Protein AF-B8LXK1-F1 (afdb_monomer_lite)

Organism: Talaromyces stipitatus (strain ATCC 10500 / CBS 375.48 / QM 6759 / NRRL 1006) (NCBI:txid441959)

Structure (mmCIF, N/CA/C/O backbone):
data_AF-B8LXK1-F1
#
_entry.id   AF-B8LXK1-F1
#
loop_
_atom_site.group_PDB
_atom_site.id
_atom_site.type_symbol
_atom_site.label_atom_id
_atom_site.label_alt_id
_atom_site.label_comp_id
_atom_site.label_asym_id
_atom_site.label_entity_id
_atom_site.label_seq_id
_atom_site.pdbx_PDB_ins_code
_atom_site.Cartn_x
_atom_site.Cartn_y
_atom_site.Cartn_z
_atom_site.occupancy
_atom_site.B_iso_or_equiv
_atom_site.auth_seq_id
_atom_site.auth_comp_id
_atom_site.auth_asym_id
_atom_site.auth_atom_id
_atom_site.pdbx_PDB_model_num
ATOM 1 N N . MET A 1 1 ? -11.346 1.113 34.698 1.00 49.44 1 MET A N 1
ATOM 2 C CA . MET A 1 1 ? -10.196 1.506 33.861 1.00 49.44 1 MET A CA 1
ATOM 3 C C . MET A 1 1 ? -10.439 0.908 32.498 1.00 49.44 1 MET A C 1
ATOM 5 O O . MET A 1 1 ? -10.583 -0.304 32.426 1.00 49.44 1 MET A O 1
ATOM 9 N N . THR A 1 2 ? -10.580 1.742 31.476 1.00 57.22 2 THR A N 1
ATOM 10 C CA . THR A 1 2 ? -10.817 1.300 30.100 1.00 57.22 2 THR A CA 1
ATOM 11 C C . THR A 1 2 ? -9.521 0.701 29.558 1.00 57.22 2 THR A C 1
ATOM 13 O O . THR A 1 2 ? -8.454 1.294 29.728 1.00 57.22 2 THR A O 1
ATOM 16 N N . THR A 1 3 ? -9.573 -0.491 28.977 1.00 75.88 3 THR A N 1
ATOM 17 C CA . THR A 1 3 ? -8.375 -1.139 28.422 1.00 75.88 3 THR A CA 1
ATOM 18 C C . THR A 1 3 ? -7.995 -0.508 27.077 1.00 75.88 3 THR A C 1
ATOM 20 O O . THR A 1 3 ? -8.842 0.053 26.385 1.00 75.88 3 THR A O 1
ATOM 23 N N . ALA A 1 4 ? -6.723 -0.599 26.662 1.00 83.69 4 ALA A N 1
ATOM 24 C CA . ALA A 1 4 ? -6.275 -0.038 25.375 1.00 83.69 4 ALA A CA 1
ATOM 25 C C . ALA A 1 4 ? -7.067 -0.599 24.175 1.00 83.69 4 ALA A C 1
ATOM 27 O O . ALA A 1 4 ? -7.247 0.087 23.168 1.00 83.69 4 ALA A O 1
ATOM 28 N N . ILE A 1 5 ? -7.582 -1.830 24.299 1.00 88.12 5 ILE A N 1
ATOM 29 C CA . ILE A 1 5 ? -8.416 -2.449 23.271 1.00 88.12 5 ILE A CA 1
ATOM 30 C C . ILE A 1 5 ? -9.801 -1.794 23.182 1.00 88.12 5 ILE A C 1
ATOM 32 O O . ILE A 1 5 ? -10.244 -1.536 22.076 1.00 88.12 5 ILE A O 1
ATOM 36 N N . GLU A 1 6 ? -10.441 -1.422 24.293 1.00 91.25 6 GLU A N 1
ATOM 37 C CA . GLU A 1 6 ? -11.792 -0.821 24.326 1.00 91.25 6 GLU A CA 1
ATOM 38 C C . GLU A 1 6 ? -11.878 0.564 23.662 1.00 91.25 6 GLU A C 1
ATOM 40 O O . GLU A 1 6 ? -12.960 1.012 23.292 1.00 91.25 6 GLU A O 1
ATOM 45 N N . GLN A 1 7 ? -10.744 1.241 23.480 1.00 92.69 7 GLN A N 1
ATOM 46 C CA . GLN A 1 7 ? -10.651 2.511 22.748 1.00 92.69 7 GLN A CA 1
ATOM 47 C C . GLN A 1 7 ? -10.072 2.349 21.333 1.00 92.69 7 GLN A C 1
ATOM 49 O O . GLN A 1 7 ? -9.787 3.337 20.659 1.00 92.69 7 GLN A O 1
ATOM 54 N N . SER A 1 8 ? -9.855 1.112 20.888 1.00 96.00 8 SER A N 1
ATOM 55 C CA . SER A 1 8 ? -9.312 0.818 19.563 1.00 96.00 8 SER A CA 1
ATOM 56 C C . SER A 1 8 ? -10.374 0.921 18.465 1.00 96.00 8 SER A C 1
ATOM 58 O O . SER A 1 8 ? -11.578 0.941 18.724 1.00 96.00 8 SER A O 1
ATOM 60 N N . VAL A 1 9 ? -9.919 0.927 17.212 1.00 96.38 9 VAL A N 1
ATOM 61 C CA . VAL A 1 9 ? -10.780 0.843 16.025 1.00 96.38 9 VAL A CA 1
ATOM 62 C C . VAL A 1 9 ? -10.401 -0.392 15.216 1.00 96.38 9 VAL A C 1
ATOM 64 O O . VAL A 1 9 ? -9.226 -0.614 14.918 1.00 96.38 9 VAL A O 1
ATOM 67 N N . ALA A 1 10 ? -11.397 -1.200 14.861 1.00 96.25 10 ALA A N 1
ATOM 68 C CA . ALA A 1 10 ? -11.238 -2.367 14.005 1.00 96.25 10 ALA A CA 1
ATOM 69 C C . ALA A 1 10 ? -11.517 -1.996 12.544 1.00 96.25 10 ALA A C 1
ATOM 71 O O . ALA A 1 10 ? -12.625 -1.590 12.203 1.00 96.25 10 ALA A O 1
ATOM 72 N N . TYR A 1 11 ? -10.534 -2.175 11.672 1.00 93.69 11 TYR A N 1
ATOM 73 C CA . TYR A 1 11 ? -10.643 -1.938 10.238 1.00 93.69 11 TYR A CA 1
ATOM 74 C C . TYR A 1 11 ? -10.820 -3.268 9.523 1.00 93.69 11 TYR A C 1
ATOM 76 O O . TYR A 1 11 ? -10.015 -4.186 9.694 1.00 93.69 11 TYR A O 1
ATOM 84 N N . TYR A 1 12 ? -11.879 -3.379 8.729 1.00 91.88 12 TYR A N 1
ATOM 85 C CA . TYR A 1 12 ? -12.238 -4.628 8.074 1.00 91.88 12 TYR A CA 1
ATOM 86 C C . TYR A 1 12 ? -12.645 -4.416 6.623 1.00 91.88 12 TYR A C 1
ATOM 88 O O . TYR A 1 12 ? -12.944 -3.297 6.215 1.00 91.88 12 TYR A O 1
ATOM 96 N N . ASN A 1 13 ? -12.695 -5.496 5.845 1.00 86.75 13 ASN A N 1
ATOM 97 C CA . ASN A 1 13 ? -13.016 -5.450 4.421 1.00 86.75 13 ASN A CA 1
ATOM 98 C C . ASN A 1 13 ? -11.978 -4.658 3.615 1.00 86.75 13 ASN A C 1
ATOM 100 O O . ASN A 1 13 ? -12.342 -3.901 2.724 1.00 86.75 13 ASN A O 1
ATOM 104 N N . GLY A 1 14 ? -10.691 -4.814 3.942 1.00 75.81 14 GLY A N 1
ATOM 105 C CA . GLY A 1 14 ? -9.571 -4.226 3.207 1.00 75.81 14 GLY A CA 1
ATOM 106 C C . GLY A 1 14 ? -8.761 -5.260 2.423 1.00 75.81 14 GLY A C 1
ATOM 107 O O . GLY A 1 14 ? -8.962 -6.467 2.544 1.00 75.81 14 GLY A O 1
ATOM 108 N N . LYS A 1 15 ? -7.812 -4.774 1.612 1.00 70.50 15 LYS A N 1
ATOM 109 C CA . LYS A 1 15 ? -6.729 -5.592 1.054 1.00 70.50 15 LYS A CA 1
ATOM 110 C C . LYS A 1 15 ? -5.401 -5.036 1.551 1.00 70.50 15 LYS A C 1
ATOM 112 O O . LYS A 1 15 ? -4.887 -4.069 0.992 1.00 70.50 15 LYS A O 1
ATOM 117 N N . VAL A 1 16 ? -4.894 -5.602 2.641 1.00 69.38 16 VAL A N 1
ATOM 118 C CA . VAL A 1 16 ? -3.784 -5.029 3.404 1.00 69.38 16 VAL A CA 1
ATOM 119 C C . VAL A 1 16 ? -2.550 -5.894 3.191 1.00 69.38 16 VAL A C 1
ATOM 121 O O . VAL A 1 16 ? -2.476 -7.046 3.611 1.00 69.38 16 VAL A O 1
ATOM 124 N N . TYR A 1 17 ? -1.563 -5.343 2.492 1.00 66.94 17 TYR A N 1
ATOM 125 C CA . TYR A 1 17 ? -0.293 -6.026 2.279 1.00 66.94 17 TYR A CA 1
ATOM 126 C C . TYR A 1 17 ? 0.656 -5.640 3.403 1.00 66.94 17 TYR A C 1
ATOM 128 O O . TYR A 1 17 ? 1.076 -4.488 3.501 1.00 66.94 17 TYR A O 1
ATOM 136 N N . THR A 1 18 ? 0.969 -6.599 4.266 1.00 63.72 18 THR A N 1
ATOM 137 C CA . THR A 1 18 ? 1.971 -6.429 5.313 1.00 63.72 18 THR A CA 1
ATOM 138 C C . THR A 1 18 ? 3.328 -6.902 4.797 1.00 63.72 18 THR A C 1
ATOM 140 O O . THR A 1 18 ? 3.426 -7.851 4.015 1.00 63.72 18 THR A O 1
ATOM 143 N N . LEU A 1 19 ? 4.393 -6.216 5.210 1.00 58.66 19 LEU A N 1
ATOM 144 C CA . LEU A 1 19 ? 5.771 -6.618 4.929 1.00 58.66 19 LEU A CA 1
ATOM 145 C C . LEU A 1 19 ? 6.167 -7.713 5.930 1.00 58.66 19 LEU A C 1
ATOM 147 O O . LEU A 1 19 ? 6.839 -7.443 6.919 1.00 58.66 19 LEU A O 1
ATOM 151 N N . ASN A 1 20 ? 5.672 -8.932 5.731 1.00 58.88 20 ASN A N 1
ATOM 152 C CA . ASN A 1 20 ? 6.114 -10.103 6.485 1.00 58.88 20 ASN A CA 1
ATOM 153 C C . ASN A 1 20 ? 6.518 -11.207 5.498 1.00 58.88 20 ASN A C 1
ATOM 155 O O . ASN A 1 20 ? 5.738 -11.579 4.617 1.00 58.88 20 ASN A O 1
ATOM 159 N N . ASP A 1 21 ? 7.730 -11.740 5.670 1.00 54.88 21 ASP A N 1
ATOM 160 C CA . ASP A 1 21 ? 8.388 -12.739 4.813 1.00 54.88 21 ASP A CA 1
ATOM 161 C C . ASP A 1 21 ? 7.594 -14.051 4.640 1.00 54.88 21 ASP A C 1
ATOM 163 O O . ASP A 1 21 ? 7.904 -14.876 3.781 1.00 54.88 21 ASP A O 1
ATOM 167 N N . SER A 1 22 ? 6.524 -14.242 5.416 1.00 57.25 22 SER A N 1
ATOM 168 C CA . SER A 1 22 ? 5.690 -15.450 5.446 1.00 57.25 22 SER A CA 1
ATOM 169 C C . SER A 1 22 ? 4.381 -15.385 4.631 1.00 57.25 22 SER A C 1
ATOM 171 O O . SER A 1 22 ? 3.543 -16.278 4.748 1.00 57.25 22 SER A O 1
ATOM 173 N N . ARG A 1 23 ? 4.202 -14.401 3.730 1.00 51.72 23 ARG A N 1
ATOM 174 C CA . ARG A 1 23 ? 3.075 -14.345 2.756 1.00 51.72 23 ARG A CA 1
ATOM 175 C C . ARG A 1 23 ? 1.653 -14.355 3.357 1.00 51.72 23 ARG A C 1
ATOM 177 O O . ARG A 1 23 ? 0.701 -14.696 2.654 1.00 51.72 23 ARG A O 1
ATOM 184 N N . GLN A 1 24 ? 1.446 -13.930 4.601 1.00 55.22 24 GLN A N 1
ATOM 185 C CA . GLN A 1 24 ? 0.082 -13.693 5.084 1.00 55.22 24 GLN A CA 1
ATOM 186 C C . GLN A 1 24 ? -0.407 -12.319 4.627 1.00 55.22 24 GLN A C 1
ATOM 188 O O . GLN A 1 24 ? -0.105 -11.295 5.230 1.00 55.22 24 GLN A O 1
ATOM 193 N N . VAL A 1 25 ? -1.182 -12.307 3.540 1.00 61.56 25 VAL A N 1
ATOM 194 C CA . VAL A 1 25 ? -2.094 -11.196 3.256 1.00 61.56 25 VAL A CA 1
ATOM 195 C C . VAL A 1 25 ? -3.011 -11.066 4.470 1.00 61.56 25 VAL A C 1
ATOM 197 O O . VAL A 1 25 ? -3.757 -11.995 4.776 1.00 61.56 25 VAL A O 1
ATOM 200 N N . ALA A 1 26 ? -2.934 -9.942 5.175 1.00 63.03 26 ALA A N 1
ATOM 201 C CA . ALA A 1 26 ? -3.922 -9.610 6.183 1.00 63.03 26 ALA A CA 1
ATOM 202 C C . ALA A 1 26 ? -5.115 -8.973 5.471 1.00 63.03 26 ALA A C 1
ATOM 204 O O . ALA A 1 26 ? -4.957 -8.116 4.600 1.00 63.03 26 ALA A O 1
ATOM 205 N N . GLU A 1 27 ? -6.322 -9.399 5.807 1.00 70.50 27 GLU A N 1
ATOM 206 C CA . GLU A 1 27 ? -7.509 -8.733 5.274 1.00 70.50 27 GLU A CA 1
ATOM 207 C C . GLU A 1 27 ? -7.853 -7.524 6.147 1.00 70.50 27 GLU A C 1
ATOM 209 O O . GLU A 1 27 ? -8.162 -6.447 5.634 1.00 70.50 27 GLU A O 1
ATOM 214 N N . ASP A 1 28 ? -7.738 -7.699 7.467 1.00 88.25 28 ASP A N 1
ATOM 215 C CA . ASP A 1 28 ? -8.337 -6.833 8.474 1.00 88.25 28 ASP A CA 1
ATOM 216 C C . ASP A 1 28 ? -7.380 -6.666 9.685 1.00 88.25 28 ASP A C 1
ATOM 218 O O . ASP A 1 28 ? -6.508 -7.509 9.933 1.00 88.25 28 ASP A O 1
ATOM 222 N N . PHE A 1 29 ? -7.523 -5.583 10.457 1.00 92.00 29 PHE A N 1
ATOM 223 C CA . PHE A 1 29 ? -6.645 -5.268 11.597 1.00 92.00 29 PHE A CA 1
ATOM 224 C C . PHE A 1 29 ? -7.314 -4.365 12.650 1.00 92.00 29 PHE A C 1
ATOM 226 O O . PHE A 1 29 ? -8.327 -3.725 12.382 1.00 92.00 29 PHE A O 1
ATOM 233 N N . ILE A 1 30 ? -6.739 -4.281 13.853 1.00 93.69 30 ILE A N 1
ATOM 234 C CA . ILE A 1 30 ? -7.176 -3.389 14.941 1.00 93.69 30 ILE A CA 1
ATOM 235 C C . ILE A 1 30 ? -6.046 -2.423 15.296 1.00 93.69 30 ILE A C 1
ATOM 237 O O . ILE A 1 30 ? -4.903 -2.850 15.471 1.00 93.69 30 ILE A O 1
ATOM 241 N N . VAL A 1 31 ? -6.376 -1.134 15.422 1.00 92.88 31 VAL A N 1
ATOM 242 C CA . VAL A 1 31 ? -5.434 -0.063 15.784 1.00 92.88 31 VAL A CA 1
ATOM 243 C C . VAL A 1 31 ? -5.803 0.527 17.141 1.00 92.88 31 VAL A C 1
ATOM 245 O O . VAL A 1 31 ? -6.949 0.927 17.354 1.00 92.88 31 VAL A O 1
ATOM 248 N N . THR A 1 32 ? -4.828 0.588 18.046 1.00 92.75 32 THR A N 1
ATOM 249 C CA . THR A 1 32 ? -4.954 1.201 19.377 1.00 92.75 32 THR A CA 1
ATOM 250 C C . THR A 1 32 ? -5.010 2.732 19.301 1.00 92.75 32 THR A C 1
ATOM 252 O O . THR A 1 32 ? -4.617 3.309 18.284 1.00 92.75 32 THR A O 1
ATOM 255 N N . PRO A 1 33 ? -5.404 3.436 20.381 1.00 91.69 33 PRO A N 1
ATOM 256 C CA . PRO A 1 33 ? -5.313 4.900 20.435 1.00 91.69 33 PRO A CA 1
ATOM 257 C C . PRO A 1 33 ? -3.902 5.454 20.190 1.00 91.69 33 PRO A C 1
ATOM 259 O O . PRO A 1 33 ? -3.749 6.599 19.778 1.00 91.69 33 PRO A O 1
ATOM 262 N N . GLN A 1 34 ? -2.863 4.650 20.434 1.00 90.69 34 GLN A N 1
ATOM 263 C CA . GLN A 1 34 ? -1.463 5.009 20.206 1.00 90.69 34 GLN A CA 1
ATOM 264 C C . GLN A 1 34 ? -1.024 4.803 18.746 1.00 90.69 34 GLN A C 1
ATOM 266 O O . GLN A 1 34 ? 0.136 5.043 18.419 1.00 90.69 34 GLN A O 1
ATOM 271 N N . GLY A 1 35 ? -1.919 4.343 17.867 1.00 85.19 35 GLY A N 1
ATOM 272 C CA . GLY A 1 35 ? -1.617 4.098 16.457 1.00 85.19 35 GLY A CA 1
ATOM 273 C C . GLY A 1 35 ? -0.879 2.784 16.193 1.00 85.19 35 GLY A C 1
ATOM 274 O O . GLY A 1 35 ? -0.344 2.597 15.103 1.00 85.19 35 GLY A O 1
ATOM 275 N N . THR A 1 36 ? -0.831 1.865 17.162 1.00 88.00 36 THR A N 1
ATOM 276 C CA . THR A 1 36 ? -0.174 0.559 17.004 1.00 88.00 36 THR A CA 1
ATOM 277 C C . THR A 1 36 ? -1.175 -0.527 16.627 1.00 88.00 36 THR A C 1
ATOM 279 O O . THR A 1 36 ? -2.322 -0.511 17.078 1.00 88.00 36 THR A O 1
ATOM 282 N N . PHE A 1 37 ? -0.745 -1.502 15.823 1.00 89.00 37 PHE A N 1
ATOM 283 C CA . PHE A 1 37 ? -1.564 -2.676 15.534 1.00 89.00 37 PHE A CA 1
ATOM 284 C C . PHE A 1 37 ? -1.610 -3.596 16.755 1.00 89.00 37 PHE A C 1
ATOM 286 O O . PHE A 1 37 ? -0.582 -4.133 17.167 1.00 89.00 37 PHE A O 1
ATOM 293 N N . SER A 1 38 ? -2.796 -3.802 17.323 1.00 91.50 38 SER A N 1
ATOM 294 C CA . SER A 1 38 ? -3.008 -4.791 18.389 1.00 91.50 38 SER A CA 1
ATOM 295 C C . SER A 1 38 ? -3.388 -6.164 17.839 1.00 91.50 38 SER A C 1
ATOM 297 O O . SER A 1 38 ? -3.178 -7.182 18.493 1.00 91.50 38 SER A O 1
ATOM 299 N N . THR A 1 39 ? -3.962 -6.217 16.637 1.00 91.19 39 THR A N 1
ATOM 300 C CA . THR A 1 39 ? -4.325 -7.459 15.946 1.00 91.19 39 THR A CA 1
ATOM 301 C C . THR A 1 39 ? -4.233 -7.248 14.443 1.00 91.19 39 THR A C 1
ATOM 303 O O . THR A 1 39 ? -4.676 -6.220 13.936 1.00 91.19 39 THR A O 1
ATOM 306 N N . VAL A 1 40 ? -3.692 -8.230 13.729 1.00 88.50 40 VAL A N 1
ATOM 307 C CA . VAL A 1 40 ? -3.635 -8.283 12.264 1.00 88.50 40 VAL A CA 1
ATOM 308 C C . VAL A 1 40 ? -3.969 -9.715 11.870 1.00 88.50 40 VAL A C 1
ATOM 310 O O . VAL A 1 40 ? -3.287 -10.630 12.324 1.00 88.50 40 VAL A O 1
ATOM 313 N N . GLY A 1 41 ? -5.018 -9.930 11.077 1.00 86.25 41 GLY A N 1
ATOM 314 C CA . GLY A 1 41 ? -5.477 -11.293 10.825 1.00 86.25 41 GLY A CA 1
ATOM 315 C C . GLY A 1 41 ? -6.656 -11.413 9.870 1.00 86.25 41 GLY A C 1
ATOM 316 O O . GLY A 1 41 ? -6.844 -10.612 8.949 1.00 86.25 41 GLY A O 1
ATOM 317 N N . THR A 1 42 ? -7.439 -12.471 10.076 1.00 87.56 42 THR A N 1
ATOM 318 C CA . THR A 1 42 ? -8.621 -12.765 9.253 1.00 87.56 42 THR A CA 1
ATOM 319 C C . THR A 1 42 ? -9.813 -11.896 9.648 1.00 87.56 42 THR A C 1
ATOM 321 O O . THR A 1 42 ? -9.940 -11.470 10.800 1.00 87.56 42 THR A O 1
ATOM 324 N N . ARG A 1 43 ? -10.768 -11.718 8.727 1.00 89.88 43 ARG A N 1
ATOM 325 C CA . ARG A 1 43 ? -12.013 -10.985 9.008 1.00 89.88 43 ARG A CA 1
ATOM 326 C C . ARG A 1 43 ? -12.798 -11.517 10.192 1.00 89.88 43 ARG A C 1
ATOM 328 O O . ARG A 1 43 ? -13.299 -10.755 11.019 1.00 89.88 43 ARG A O 1
ATOM 335 N N . ASN A 1 44 ? -12.902 -12.838 10.279 1.00 93.31 44 ASN A N 1
ATOM 336 C CA . ASN A 1 44 ? -13.648 -13.487 11.349 1.00 93.31 44 ASN A CA 1
ATOM 337 C C . ASN A 1 44 ? -13.013 -13.218 12.714 1.00 93.31 44 ASN A C 1
ATOM 339 O O . ASN A 1 44 ? -13.730 -12.983 13.684 1.00 93.31 44 ASN A O 1
ATOM 343 N N . GLU A 1 45 ? -11.684 -13.216 12.788 1.00 92.88 45 GLU A N 1
ATOM 344 C CA . GLU A 1 45 ? -10.949 -12.928 14.014 1.00 92.88 45 GLU A CA 1
ATOM 345 C C . GLU A 1 45 ? -11.130 -11.476 14.461 1.00 92.88 45 GLU A C 1
ATOM 347 O O . GLU A 1 45 ? -11.557 -11.236 15.593 1.00 92.88 45 GLU A O 1
ATOM 352 N N . VAL A 1 46 ? -10.891 -10.519 13.561 1.00 93.62 46 VAL A N 1
ATOM 353 C CA . VAL A 1 46 ? -10.985 -9.084 13.866 1.00 93.62 46 VAL A CA 1
ATOM 354 C C . VAL A 1 46 ? -12.405 -8.698 14.272 1.00 93.62 46 VAL A C 1
ATOM 356 O O . VAL A 1 46 ? -12.595 -8.054 15.303 1.00 93.62 46 VAL A O 1
ATOM 359 N N . LEU A 1 47 ? -13.429 -9.159 13.545 1.00 95.44 47 LEU A N 1
ATOM 360 C CA . LEU A 1 47 ? -14.827 -8.866 13.887 1.00 95.44 47 LEU A CA 1
ATOM 361 C C . LEU A 1 47 ? -15.306 -9.594 15.151 1.00 95.44 47 LEU A C 1
ATOM 363 O O . LEU A 1 47 ? -16.231 -9.128 15.821 1.00 95.44 47 LEU A O 1
ATOM 367 N N . ARG A 1 48 ? -14.720 -10.747 15.497 1.00 96.75 48 ARG A N 1
ATOM 368 C CA . ARG A 1 48 ? -14.996 -11.426 16.773 1.00 96.75 48 ARG A CA 1
ATOM 369 C C . ARG A 1 48 ? -14.459 -10.608 17.944 1.00 96.75 48 ARG A C 1
ATOM 371 O O . ARG A 1 48 ? -15.205 -10.385 18.892 1.00 96.75 48 ARG A O 1
ATOM 378 N N . ILE A 1 49 ? -13.215 -10.136 17.860 1.00 95.88 49 ILE A N 1
ATOM 379 C CA . ILE A 1 49 ? -12.615 -9.272 18.887 1.00 95.88 49 ILE A CA 1
ATOM 380 C C . ILE A 1 49 ? -13.398 -7.961 18.978 1.00 95.88 49 ILE A C 1
ATOM 382 O O . ILE A 1 49 ? -13.775 -7.555 20.074 1.00 95.88 49 ILE A O 1
ATOM 386 N N . ALA A 1 50 ? -13.737 -7.354 17.837 1.00 96.12 50 ALA A N 1
ATOM 387 C CA . ALA A 1 50 ? -14.464 -6.093 17.820 1.00 96.12 50 ALA A CA 1
ATOM 388 C C . ALA A 1 50 ? -15.802 -6.168 18.570 1.00 96.12 50 ALA A C 1
ATOM 390 O O . ALA A 1 50 ? -16.107 -5.316 19.402 1.00 96.12 50 ALA A O 1
ATOM 391 N N . ARG A 1 51 ? -16.566 -7.244 18.332 1.00 96.94 51 ARG A N 1
ATOM 392 C CA . ARG A 1 51 ? -17.824 -7.515 19.041 1.00 96.94 51 ARG A CA 1
ATOM 393 C C . ARG A 1 51 ? -17.627 -7.796 20.526 1.00 96.94 51 ARG A C 1
ATOM 395 O O . ARG A 1 51 ? -18.428 -7.325 21.321 1.00 96.94 51 ARG A O 1
ATOM 402 N N . ALA A 1 52 ? -16.590 -8.549 20.894 1.00 96.19 52 ALA A N 1
ATOM 403 C CA . ALA A 1 52 ? -16.331 -8.903 22.288 1.00 96.19 52 ALA A CA 1
ATOM 404 C C . ALA A 1 52 ? -16.029 -7.676 23.164 1.00 96.19 52 ALA A C 1
ATOM 406 O O . ALA A 1 52 ? -16.441 -7.645 24.3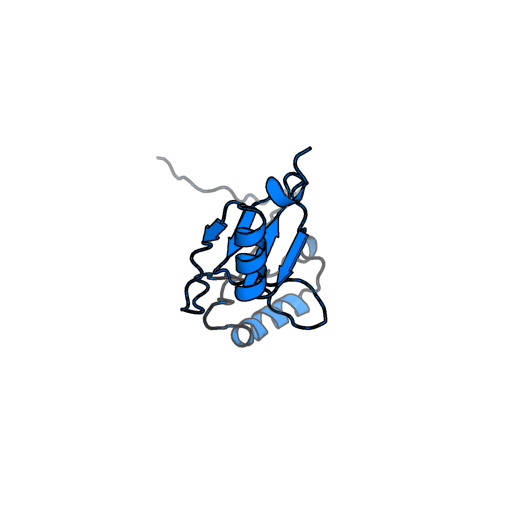19 1.00 96.19 52 ALA A O 1
ATOM 407 N N . TYR A 1 53 ? -15.352 -6.667 22.606 1.00 95.12 53 TYR A N 1
ATOM 408 C CA . TYR A 1 53 ? -14.967 -5.447 23.325 1.00 95.12 53 TYR A CA 1
ATOM 409 C C . TYR A 1 53 ? -15.856 -4.232 23.024 1.00 95.12 53 TYR A C 1
ATOM 411 O O . TYR A 1 53 ? -15.627 -3.163 23.580 1.00 95.12 53 TYR A O 1
ATOM 419 N N . GLY A 1 54 ? -16.860 -4.367 22.150 1.00 95.50 54 GLY A N 1
ATOM 420 C CA . GLY A 1 54 ? -17.749 -3.262 21.776 1.00 95.50 54 GLY A CA 1
ATOM 421 C C . GLY A 1 54 ? -17.043 -2.108 21.054 1.00 95.50 54 GLY A C 1
ATOM 422 O O . GLY A 1 54 ? -17.481 -0.965 21.158 1.00 95.50 54 GLY A O 1
ATOM 423 N N . ILE A 1 55 ? -15.946 -2.389 20.346 1.00 95.38 55 ILE A N 1
ATOM 424 C CA . ILE A 1 55 ? -15.114 -1.357 19.715 1.00 95.38 55 ILE A CA 1
ATOM 425 C C . ILE A 1 55 ? -15.634 -0.992 18.326 1.00 95.38 55 ILE A C 1
ATOM 427 O O . ILE A 1 55 ? -16.254 -1.805 17.632 1.00 95.38 55 ILE A O 1
ATOM 431 N N . ILE A 1 56 ? -15.370 0.246 17.909 1.00 94.75 56 ILE A N 1
ATOM 432 C CA . ILE A 1 56 ? -15.840 0.782 16.629 1.00 94.75 56 ILE A CA 1
ATOM 433 C C . ILE A 1 56 ? -15.270 -0.057 15.482 1.00 94.75 56 ILE A C 1
ATOM 435 O O . ILE A 1 56 ? -14.082 -0.382 15.459 1.00 94.75 56 ILE A O 1
ATOM 439 N N . THR A 1 57 ? -16.124 -0.381 14.509 1.00 96.56 57 THR A N 1
ATOM 440 C CA . THR A 1 57 ? -15.712 -1.050 13.272 1.00 96.56 57 THR A CA 1
ATOM 441 C C . THR A 1 57 ? -15.782 -0.079 12.101 1.00 96.56 57 THR A C 1
ATOM 443 O O . THR A 1 57 ? -16.751 0.666 11.957 1.00 96.56 57 THR A O 1
ATOM 446 N N . TYR A 1 58 ? -14.760 -0.098 11.253 1.00 93.75 58 TYR A N 1
ATOM 447 C CA . TYR A 1 58 ? -14.657 0.718 10.054 1.00 93.75 58 TYR A CA 1
ATOM 448 C C . TYR A 1 58 ? -14.487 -0.183 8.831 1.00 93.75 58 TYR A C 1
ATOM 450 O O . TYR A 1 58 ? -13.535 -0.959 8.737 1.00 93.75 58 TYR A O 1
ATOM 458 N N . ASN A 1 59 ? -15.428 -0.090 7.893 1.00 89.31 59 ASN A N 1
ATOM 459 C CA . ASN A 1 59 ? -15.374 -0.827 6.638 1.00 89.31 59 ASN A CA 1
ATOM 460 C C . ASN A 1 59 ? -14.441 -0.092 5.667 1.00 89.31 59 ASN A C 1
ATOM 462 O O . ASN A 1 59 ? -14.698 1.049 5.304 1.00 89.31 59 ASN A O 1
ATOM 466 N N . LEU A 1 60 ? -13.369 -0.745 5.230 1.00 85.25 60 LEU A N 1
ATOM 467 C CA . LEU A 1 60 ? -12.398 -0.203 4.278 1.00 85.25 60 LEU A CA 1
ATOM 468 C C . LEU A 1 60 ? -12.897 -0.229 2.825 1.00 85.25 60 LEU A C 1
ATOM 470 O O . LEU A 1 60 ? -12.183 0.211 1.929 1.00 85.25 60 LEU A O 1
ATOM 474 N N . HIS A 1 61 ? -14.106 -0.744 2.582 1.00 80.50 61 HIS A N 1
ATOM 475 C CA . HIS A 1 61 ? -14.751 -0.800 1.269 1.00 80.50 61 HIS A CA 1
ATOM 476 C C . HIS A 1 61 ? -13.867 -1.424 0.182 1.00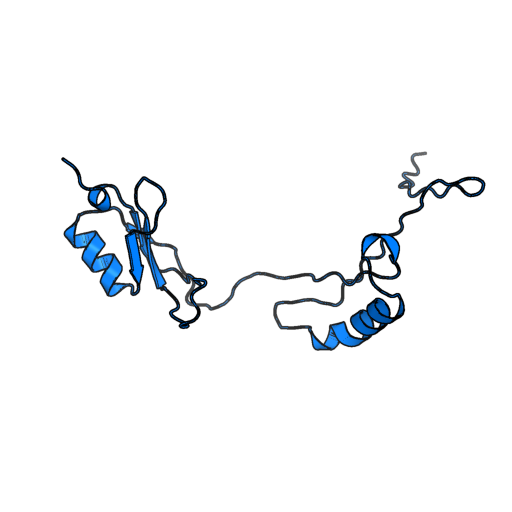 80.50 61 HIS A C 1
ATOM 478 O O . HIS A 1 61 ? -13.891 -1.009 -0.976 1.00 80.50 61 HIS A O 1
ATOM 484 N N . GLY A 1 62 ? -13.088 -2.441 0.552 1.00 70.38 62 GLY A N 1
ATOM 485 C CA . GLY A 1 62 ? -12.222 -3.184 -0.346 1.00 70.38 62 GLY A CA 1
ATOM 486 C C . GLY A 1 62 ? -13.010 -3.673 -1.552 1.00 70.38 62 GLY A C 1
ATOM 487 O O . GLY A 1 62 ? -13.904 -4.515 -1.439 1.00 70.38 62 GLY A O 1
ATOM 488 N N . HIS A 1 63 ? -12.683 -3.117 -2.7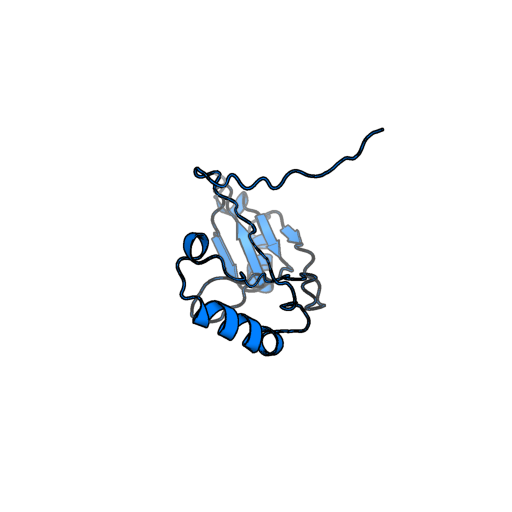16 1.00 59.28 63 HIS A N 1
ATOM 489 C CA . HIS A 1 63 ? -13.243 -3.559 -3.981 1.00 59.28 63 HIS A CA 1
ATOM 490 C C . HIS A 1 63 ? -12.824 -5.015 -4.225 1.00 59.28 63 HIS A C 1
ATOM 492 O O . HIS A 1 63 ? -11.639 -5.349 -4.223 1.00 59.28 63 HIS A O 1
ATOM 498 N N . ARG A 1 64 ? -13.816 -5.890 -4.438 1.00 55.72 64 ARG A N 1
ATOM 499 C CA . ARG A 1 64 ? -13.606 -7.296 -4.850 1.00 55.72 64 ARG A CA 1
ATOM 500 C C . ARG A 1 64 ? -12.932 -7.376 -6.216 1.00 55.72 64 ARG A C 1
ATOM 502 O O . ARG A 1 64 ? -12.266 -8.359 -6.539 1.00 55.72 64 ARG A O 1
ATOM 509 N N . ASP A 1 65 ? -13.076 -6.308 -6.986 1.00 52.31 65 ASP A N 1
ATOM 510 C CA . ASP A 1 65 ? -12.367 -6.104 -8.224 1.00 52.31 65 ASP A CA 1
ATOM 511 C C . ASP A 1 65 ? -10.943 -5.750 -7.828 1.00 52.31 65 ASP A C 1
ATOM 513 O O . ASP A 1 65 ? -10.662 -4.674 -7.307 1.00 52.31 65 ASP A O 1
ATOM 517 N N . ASN A 1 66 ? -10.030 -6.680 -8.062 1.00 50.91 66 ASN A N 1
ATOM 518 C CA . ASN A 1 66 ? -8.588 -6.557 -7.876 1.00 50.91 66 ASN A CA 1
ATOM 519 C C . ASN A 1 66 ? -7.958 -5.471 -8.794 1.00 50.91 66 ASN A C 1
ATOM 521 O O . ASN A 1 66 ? -6.834 -5.597 -9.283 1.00 50.91 66 ASN A O 1
ATOM 525 N N . THR A 1 67 ? -8.723 -4.429 -9.108 1.00 52.12 67 THR A N 1
ATOM 526 C CA . THR A 1 67 ? -8.439 -3.297 -9.963 1.00 52.12 67 THR A CA 1
ATOM 527 C C . THR A 1 67 ? -7.898 -2.186 -9.082 1.00 52.12 67 THR A C 1
ATOM 529 O O . THR A 1 67 ? -8.569 -1.190 -8.818 1.00 52.12 67 THR A O 1
ATOM 532 N N . LEU A 1 68 ? -6.663 -2.355 -8.610 1.00 56.09 68 LEU A N 1
ATOM 533 C CA . LEU A 1 68 ? -5.851 -1.196 -8.270 1.00 56.09 68 LEU A CA 1
ATOM 534 C C . LEU A 1 68 ? -5.880 -0.269 -9.498 1.00 56.09 68 LEU A C 1
ATOM 536 O O . LEU A 1 68 ? -5.315 -0.613 -10.536 1.00 56.09 68 LEU A O 1
ATOM 540 N N . LYS A 1 69 ? -6.606 0.850 -9.408 1.00 53.81 69 LYS A N 1
ATOM 541 C CA . LYS A 1 69 ? -6.649 1.887 -10.448 1.00 53.81 69 LYS A CA 1
ATOM 542 C C . LYS A 1 69 ? -5.440 2.800 -10.259 1.00 53.81 69 LYS A C 1
ATOM 544 O O . LYS A 1 69 ? -5.580 3.947 -9.851 1.00 53.81 69 LYS A O 1
ATOM 549 N N . LEU A 1 70 ? -4.253 2.240 -10.467 1.00 54.28 70 LEU A N 1
ATOM 550 C CA . LEU A 1 70 ? -2.985 2.953 -10.390 1.00 54.28 70 LEU A CA 1
ATOM 551 C C . LEU A 1 70 ? -2.276 2.795 -11.728 1.00 54.28 70 LEU A C 1
ATOM 553 O O . LEU A 1 70 ? -1.862 1.692 -12.073 1.00 54.28 70 LEU A O 1
ATOM 557 N N . ASP A 1 71 ? -2.120 3.904 -12.439 1.00 50.56 71 ASP A N 1
ATOM 558 C CA . ASP A 1 71 ? -1.216 3.989 -13.578 1.00 50.56 71 ASP A CA 1
ATOM 559 C C . ASP A 1 71 ? 0.140 4.483 -13.079 1.00 50.56 71 ASP A C 1
ATOM 561 O O . ASP A 1 71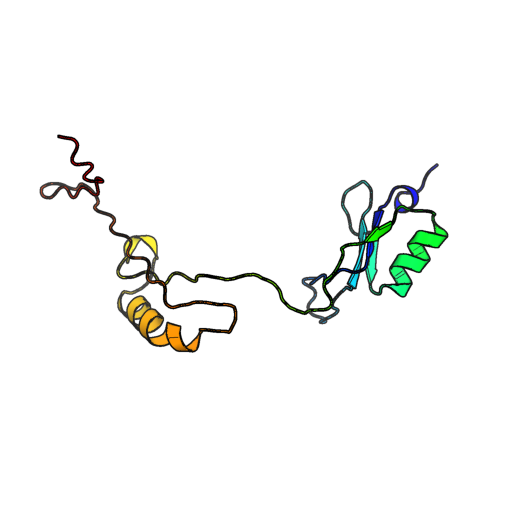 ? 0.247 5.589 -12.545 1.00 50.56 71 ASP A O 1
ATOM 565 N N . ILE A 1 72 ? 1.188 3.688 -13.280 1.00 60.78 72 ILE A N 1
ATOM 566 C CA . ILE A 1 72 ? 2.563 4.102 -12.990 1.00 60.78 72 ILE A CA 1
ATOM 567 C C . ILE A 1 72 ? 3.232 4.502 -14.305 1.00 60.78 72 ILE A C 1
ATOM 569 O O . ILE A 1 72 ? 3.367 3.685 -15.217 1.00 60.78 72 ILE A O 1
ATOM 573 N N . ALA A 1 73 ? 3.661 5.760 -14.399 1.00 58.25 73 ALA A N 1
ATOM 574 C CA . ALA A 1 73 ? 4.510 6.251 -15.480 1.00 58.25 73 ALA A CA 1
ATOM 575 C C . ALA A 1 73 ? 5.971 6.216 -15.013 1.00 58.25 73 ALA A C 1
ATOM 577 O O . ALA A 1 73 ? 6.431 7.107 -14.300 1.00 58.25 73 ALA A O 1
ATOM 578 N N . ALA A 1 74 ? 6.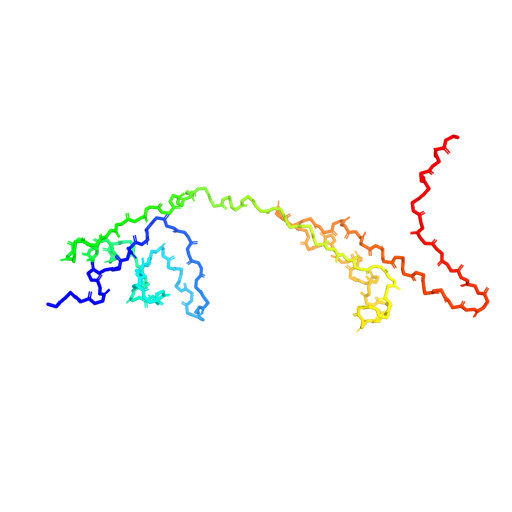689 5.153 -15.374 1.00 62.91 74 ALA A N 1
ATOM 579 C CA . ALA A 1 74 ? 8.109 5.046 -15.065 1.00 62.91 74 ALA A CA 1
ATOM 580 C C . ALA A 1 74 ? 8.910 5.925 -16.035 1.00 62.91 74 ALA A C 1
ATOM 582 O O . ALA A 1 74 ? 8.733 5.827 -17.249 1.00 62.91 74 ALA A O 1
ATOM 583 N N . HIS A 1 75 ? 9.789 6.774 -15.504 1.00 63.53 75 HIS A N 1
ATOM 584 C CA . HIS A 1 75 ? 10.663 7.628 -16.302 1.00 63.53 75 HIS A CA 1
ATOM 585 C C . HIS A 1 75 ? 12.033 6.973 -16.485 1.00 63.53 75 HIS A C 1
ATOM 587 O O . HIS A 1 75 ? 12.752 6.762 -15.508 1.00 63.53 75 HIS A O 1
ATOM 593 N N . SER A 1 76 ? 12.432 6.715 -17.730 1.00 65.50 76 SER A N 1
ATOM 594 C CA . SER A 1 76 ? 13.833 6.421 -18.049 1.00 65.50 76 SER A CA 1
ATOM 595 C C . SER A 1 76 ? 14.586 7.720 -18.313 1.00 65.50 76 SER A C 1
ATOM 597 O O . SER A 1 76 ? 14.152 8.538 -19.125 1.00 65.50 76 SER A O 1
ATOM 599 N N . VAL A 1 77 ? 15.701 7.922 -17.612 1.00 63.81 77 VAL A N 1
ATOM 600 C CA . VAL A 1 77 ? 16.555 9.102 -17.783 1.00 63.81 77 VAL A CA 1
ATOM 601 C C . VAL A 1 77 ? 17.396 8.935 -19.045 1.00 63.81 77 VAL A C 1
ATOM 603 O O . VAL A 1 77 ? 18.057 7.913 -19.219 1.00 63.81 77 VAL A O 1
ATOM 606 N N . TYR A 1 78 ? 17.397 9.948 -19.910 1.00 63.62 78 TYR A N 1
ATOM 607 C CA . TYR A 1 78 ? 18.277 10.003 -21.076 1.00 63.62 78 TYR A CA 1
ATOM 608 C C . TYR A 1 78 ? 19.438 10.973 -20.831 1.00 63.62 78 TYR A C 1
ATOM 610 O O . TYR A 1 78 ? 19.223 12.137 -20.498 1.00 63.62 78 TYR A O 1
ATOM 618 N N . ALA A 1 79 ? 20.665 10.478 -21.008 1.00 61.09 79 ALA A N 1
ATOM 619 C CA . ALA A 1 79 ? 21.914 11.243 -21.103 1.00 61.09 79 ALA A CA 1
ATOM 620 C C . ALA A 1 79 ? 22.349 12.123 -19.901 1.00 61.09 79 ALA A C 1
ATOM 622 O O . ALA A 1 79 ? 23.362 12.813 -20.000 1.00 61.09 79 ALA A O 1
ATOM 623 N N . SER A 1 80 ? 21.694 12.064 -18.735 1.00 60.62 80 SER A N 1
ATOM 624 C CA . SER A 1 80 ? 22.126 12.820 -17.543 1.00 60.62 80 SER A CA 1
ATOM 625 C C . SER A 1 80 ? 23.113 12.034 -16.666 1.00 60.62 80 SER A C 1
ATOM 627 O O . SER A 1 80 ? 22.766 11.522 -15.603 1.00 60.62 80 SER A O 1
ATOM 629 N N . LYS A 1 81 ? 24.373 11.934 -17.113 1.00 60.38 81 LYS A N 1
ATOM 630 C CA . LYS A 1 81 ? 25.454 11.241 -16.374 1.00 60.38 81 LYS A CA 1
ATOM 631 C C . LYS A 1 81 ? 25.642 11.772 -14.949 1.00 60.38 81 LYS A C 1
ATOM 633 O O . LYS A 1 81 ? 25.893 10.997 -14.034 1.00 60.38 81 LYS A O 1
ATOM 638 N N . PHE A 1 82 ? 25.534 13.090 -14.784 1.00 61.53 82 PHE A N 1
ATOM 639 C CA . PHE A 1 82 ? 25.832 13.774 -13.528 1.00 61.53 82 PHE A CA 1
ATOM 640 C C . PHE A 1 82 ? 24.743 13.568 -12.468 1.00 61.53 82 PHE A C 1
ATOM 642 O O . PHE A 1 82 ? 25.059 13.297 -11.316 1.00 61.53 82 PHE A O 1
ATOM 649 N N . LEU A 1 83 ? 23.464 13.641 -12.853 1.00 59.72 83 LEU A N 1
ATOM 650 C CA . LEU A 1 83 ? 22.352 13.556 -11.898 1.00 59.72 83 LEU A CA 1
ATOM 651 C C . LEU A 1 83 ? 21.978 12.118 -11.540 1.00 59.72 83 LEU A C 1
ATOM 653 O O . LEU A 1 83 ? 21.482 11.869 -10.446 1.00 59.72 83 LEU A O 1
ATOM 657 N N . ALA A 1 84 ? 22.196 11.174 -12.455 1.00 62.97 84 ALA A N 1
ATOM 658 C CA . ALA A 1 84 ? 21.773 9.791 -12.268 1.00 62.97 84 ALA A CA 1
ATOM 659 C C . ALA A 1 84 ? 22.907 8.835 -11.845 1.00 62.97 84 ALA A C 1
ATOM 661 O O . ALA A 1 84 ? 22.632 7.659 -11.634 1.00 62.97 84 ALA A O 1
ATOM 662 N N . ASN A 1 85 ? 24.146 9.328 -11.678 1.00 68.12 85 ASN A N 1
ATOM 663 C CA . ASN A 1 85 ? 25.307 8.568 -11.178 1.00 68.12 85 ASN A CA 1
ATOM 664 C C . ASN A 1 85 ? 25.484 7.183 -11.847 1.00 68.12 85 ASN A C 1
ATOM 666 O O . ASN A 1 85 ? 25.759 6.176 -11.199 1.00 68.12 85 ASN A O 1
ATOM 670 N N . GLU A 1 86 ? 25.287 7.135 -13.164 1.00 66.44 86 GLU A N 1
ATOM 671 C CA . GLU A 1 86 ? 25.195 5.916 -13.975 1.00 66.44 86 GLU A CA 1
ATOM 672 C C . GLU A 1 86 ? 25.941 6.119 -15.304 1.00 66.44 86 GLU A C 1
ATOM 674 O O . GLU A 1 86 ? 26.165 7.248 -15.761 1.00 66.44 86 GLU A O 1
ATOM 679 N N . ARG A 1 87 ? 26.357 5.021 -15.947 1.00 69.75 87 ARG A N 1
ATOM 680 C CA . ARG A 1 87 ? 27.106 5.088 -17.216 1.00 69.75 87 ARG A CA 1
ATOM 681 C C . ARG A 1 87 ? 26.156 5.344 -18.386 1.00 69.75 87 ARG A C 1
ATOM 683 O O . ARG A 1 87 ? 25.057 4.811 -18.434 1.00 69.75 87 ARG A O 1
ATOM 690 N N . GLU A 1 88 ? 26.613 6.083 -19.397 1.00 66.25 88 GLU A N 1
ATOM 691 C CA . GLU A 1 88 ? 25.788 6.418 -20.577 1.00 66.25 88 GLU A CA 1
ATOM 692 C C . GLU A 1 88 ? 25.216 5.190 -21.288 1.00 66.25 88 GLU A C 1
ATOM 694 O O . GLU A 1 88 ? 24.032 5.146 -21.621 1.00 66.25 88 GLU A O 1
ATOM 699 N N . GLY A 1 89 ? 26.056 4.166 -21.463 1.00 73.00 89 GLY A N 1
ATOM 700 C CA . GLY A 1 89 ? 25.644 2.900 -22.060 1.00 73.00 89 GLY A CA 1
ATOM 701 C C . GLY A 1 89 ? 24.538 2.201 -21.265 1.00 73.00 89 GLY A C 1
ATOM 702 O O . GLY A 1 89 ? 23.677 1.568 -21.873 1.00 73.00 89 GLY A O 1
ATOM 703 N N . SER A 1 90 ? 24.505 2.366 -19.936 1.00 71.94 90 SER A N 1
ATOM 704 C CA . SER A 1 90 ? 23.453 1.811 -19.079 1.00 71.94 90 SER A CA 1
ATOM 705 C C . SER A 1 90 ? 22.092 2.444 -19.375 1.00 71.94 90 SER A C 1
ATOM 707 O O . SER A 1 90 ? 21.101 1.726 -19.474 1.00 71.94 90 SER A O 1
ATOM 709 N N . PHE A 1 91 ? 22.024 3.766 -19.581 1.00 72.50 91 PHE A N 1
ATOM 710 C CA . PHE A 1 91 ? 20.756 4.449 -19.872 1.00 72.50 91 PHE A CA 1
ATOM 711 C C . PHE A 1 91 ? 20.165 4.023 -21.207 1.00 72.50 91 PHE A C 1
ATOM 713 O O . PHE A 1 91 ? 18.968 3.749 -21.294 1.00 72.50 91 PHE A O 1
ATOM 720 N N . LYS A 1 92 ? 21.002 3.928 -22.246 1.00 76.75 92 LYS A N 1
ATOM 721 C CA . LYS A 1 92 ? 20.539 3.464 -23.553 1.00 76.75 92 LYS A CA 1
ATOM 722 C C . LYS A 1 92 ? 20.061 2.012 -23.474 1.00 76.75 92 LYS A C 1
ATOM 724 O O . LYS A 1 92 ? 18.978 1.706 -23.963 1.00 76.75 92 LYS A O 1
ATOM 729 N N . ALA A 1 93 ? 20.819 1.145 -22.802 1.00 81.50 93 ALA A N 1
ATOM 730 C CA . ALA A 1 93 ? 20.423 -0.245 -22.600 1.00 81.50 93 ALA A CA 1
ATOM 731 C C . ALA A 1 93 ? 19.117 -0.373 -21.797 1.00 81.50 93 ALA A C 1
ATOM 733 O O . ALA A 1 93 ? 18.334 -1.283 -22.066 1.00 81.50 93 ALA A O 1
ATOM 734 N N . LEU A 1 94 ? 18.868 0.521 -20.835 1.00 77.69 94 LEU A N 1
ATOM 735 C CA . LEU A 1 94 ? 17.613 0.570 -20.088 1.00 77.69 94 LEU A CA 1
ATOM 736 C C . LEU A 1 94 ? 16.450 0.986 -20.993 1.00 77.69 94 LEU A C 1
ATOM 738 O O . LEU A 1 94 ? 15.438 0.293 -20.999 1.00 77.69 94 LEU A O 1
ATOM 742 N N . ILE A 1 95 ? 16.610 2.052 -21.788 1.00 80.62 95 ILE A N 1
ATOM 743 C CA . ILE A 1 95 ? 15.608 2.512 -22.769 1.00 80.62 95 ILE A CA 1
ATOM 744 C C . ILE A 1 95 ? 15.273 1.401 -23.770 1.00 80.62 95 ILE A C 1
ATOM 746 O O . ILE A 1 95 ? 14.102 1.145 -24.025 1.00 80.62 95 ILE A O 1
ATOM 750 N N . ASP A 1 96 ? 16.276 0.683 -24.279 1.00 85.31 96 ASP A N 1
ATOM 751 C CA . ASP A 1 96 ? 16.066 -0.432 -25.211 1.00 85.31 96 ASP A CA 1
ATOM 752 C C . ASP A 1 96 ? 15.305 -1.612 -24.549 1.00 85.31 96 ASP A C 1
ATOM 754 O O . ASP A 1 96 ? 14.656 -2.412 -25.226 1.00 85.31 96 ASP A O 1
ATOM 758 N N . GLN A 1 97 ? 15.358 -1.734 -23.216 1.00 84.50 97 GLN A N 1
ATOM 759 C CA . GLN A 1 97 ? 14.685 -2.785 -22.444 1.00 84.50 97 GLN A CA 1
ATOM 760 C C . GLN A 1 97 ? 13.304 -2.385 -21.913 1.00 84.50 97 GLN A C 1
ATOM 762 O O . GLN A 1 97 ? 12.512 -3.275 -21.592 1.00 84.50 97 GLN A O 1
ATOM 767 N N . THR A 1 98 ? 12.973 -1.091 -21.843 1.00 82.81 98 THR A N 1
ATOM 768 C CA . THR A 1 98 ? 11.714 -0.623 -21.242 1.00 82.81 98 THR A CA 1
ATOM 769 C C . THR A 1 98 ? 10.446 -1.228 -21.840 1.00 82.81 98 THR A C 1
ATOM 771 O O . THR A 1 98 ? 9.532 -1.489 -21.048 1.00 82.81 98 THR A O 1
ATOM 774 N N . PRO A 1 99 ? 10.339 -1.543 -23.152 1.00 85.94 99 PRO A N 1
ATOM 775 C CA . PRO A 1 99 ? 9.126 -2.164 -23.682 1.00 85.94 99 PRO A CA 1
ATOM 776 C C . PRO A 1 99 ? 8.834 -3.527 -23.044 1.00 85.94 99 PRO A C 1
ATOM 778 O O . PRO A 1 99 ? 7.676 -3.905 -22.901 1.00 85.94 99 PRO A O 1
ATOM 781 N N . LYS A 1 100 ? 9.874 -4.247 -22.599 1.00 87.19 100 LYS A N 1
ATOM 782 C CA . LYS A 1 100 ? 9.749 -5.558 -21.938 1.00 87.19 100 LYS A CA 1
ATOM 783 C C . LYS A 1 100 ? 9.249 -5.456 -20.495 1.00 87.19 100 LYS A C 1
ATOM 785 O O . LYS A 1 100 ? 8.825 -6.457 -19.931 1.00 87.19 100 LYS A O 1
ATOM 790 N N . LEU A 1 101 ? 9.324 -4.267 -19.898 1.00 81.25 101 LEU A N 1
ATOM 791 C CA . LEU A 1 101 ? 8.894 -3.988 -18.526 1.00 81.25 101 LEU A CA 1
ATOM 792 C C . LEU A 1 101 ? 7.461 -3.435 -18.461 1.00 81.25 101 LEU A C 1
ATOM 794 O O . LEU A 1 101 ? 6.929 -3.231 -17.369 1.00 81.25 101 LEU A O 1
ATOM 798 N N . ALA A 1 102 ? 6.838 -3.174 -19.614 1.00 81.81 102 ALA A N 1
ATOM 799 C CA . ALA A 1 102 ? 5.464 -2.706 -19.679 1.00 81.81 102 ALA A CA 1
ATOM 800 C C . ALA A 1 102 ? 4.503 -3.780 -19.155 1.00 81.81 102 ALA A C 1
ATOM 802 O O . ALA A 1 102 ? 4.609 -4.964 -19.475 1.00 81.81 102 ALA A O 1
ATOM 803 N N . THR A 1 103 ? 3.525 -3.353 -18.362 1.00 79.31 103 THR A N 1
ATOM 804 C CA . THR 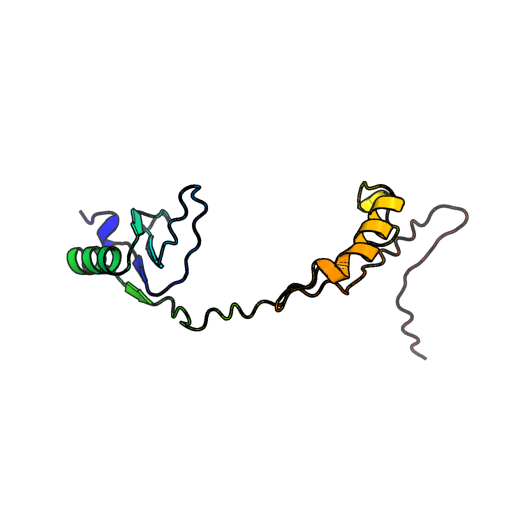A 1 103 ? 2.432 -4.217 -17.902 1.00 79.31 103 THR A CA 1
ATOM 805 C C . THR A 1 103 ? 1.103 -3.511 -18.127 1.00 79.31 103 THR A C 1
ATOM 807 O O . THR A 1 103 ? 1.073 -2.344 -18.511 1.00 79.31 103 THR A O 1
ATOM 810 N N . LYS A 1 104 ? -0.014 -4.180 -17.818 1.00 76.56 104 LYS A N 1
ATOM 811 C CA . LYS A 1 104 ? -1.349 -3.563 -17.879 1.00 76.56 104 LYS A CA 1
ATOM 812 C C . LYS A 1 104 ? -1.483 -2.248 -17.088 1.00 76.56 104 LYS A C 1
ATOM 814 O O . LYS A 1 104 ? -2.351 -1.458 -17.425 1.00 76.56 104 LYS A O 1
ATOM 819 N N . HIS A 1 105 ? -0.641 -2.034 -16.070 1.00 76.50 105 HIS A N 1
ATOM 820 C CA . HIS A 1 105 ? -0.718 -0.901 -15.132 1.00 76.50 105 HIS A CA 1
ATOM 821 C C . HIS A 1 105 ? 0.567 -0.058 -15.083 1.00 76.50 105 HIS A C 1
ATOM 823 O O . HIS A 1 105 ? 0.646 0.930 -14.355 1.00 76.50 105 HIS A O 1
ATOM 829 N N . VAL A 1 106 ? 1.604 -0.452 -15.829 1.00 75.06 106 VAL A N 1
ATOM 830 C CA . VAL A 1 106 ? 2.901 0.237 -15.848 1.00 75.06 106 VAL A CA 1
ATOM 831 C C . VAL A 1 106 ? 3.223 0.626 -17.279 1.00 75.06 106 VAL A C 1
ATOM 833 O O . VAL A 1 106 ? 3.483 -0.234 -18.123 1.00 75.06 106 VAL A O 1
ATOM 836 N N . ARG A 1 107 ? 3.238 1.935 -17.534 1.00 76.00 107 ARG A N 1
ATOM 837 C CA . ARG A 1 107 ? 3.684 2.519 -18.797 1.00 76.00 107 ARG A CA 1
ATOM 838 C C . ARG A 1 107 ? 5.150 2.908 -18.669 1.00 76.00 107 ARG A C 1
ATOM 840 O O . ARG A 1 107 ? 5.522 3.688 -17.795 1.00 76.00 107 ARG A O 1
ATOM 847 N N . THR A 1 108 ? 5.968 2.381 -19.566 1.00 80.50 108 THR A N 1
ATOM 848 C CA . THR A 1 108 ? 7.427 2.559 -19.559 1.00 80.50 108 THR A CA 1
ATOM 849 C C . THR A 1 108 ? 7.929 3.372 -20.754 1.00 80.50 108 THR A C 1
ATOM 851 O O . THR A 1 108 ? 9.124 3.605 -20.895 1.00 80.50 108 THR A O 1
ATOM 854 N N . SER A 1 109 ? 7.015 3.843 -21.607 1.00 77.81 109 SER A N 1
ATOM 855 C CA . SER A 1 109 ? 7.300 4.616 -22.820 1.00 77.81 109 SER A CA 1
ATOM 856 C C . SER A 1 109 ? 7.564 6.103 -22.558 1.00 77.81 109 SER A C 1
ATOM 858 O O . SER A 1 109 ? 7.517 6.907 -23.487 1.00 77.81 109 SER A O 1
ATOM 860 N N . PHE A 1 110 ? 7.802 6.491 -21.305 1.00 73.88 110 PHE A N 1
ATOM 861 C CA . PHE A 1 110 ? 8.120 7.864 -20.939 1.00 73.88 110 PHE A CA 1
ATOM 862 C C . PHE A 1 110 ? 9.630 8.010 -20.758 1.00 73.88 110 PHE A C 1
ATOM 864 O O . PHE A 1 110 ? 10.231 7.433 -19.849 1.00 73.88 110 PHE A O 1
ATOM 871 N N . VAL A 1 111 ? 10.245 8.821 -21.615 1.00 66.62 111 VAL A N 1
ATOM 872 C CA . VAL A 1 111 ? 11.657 9.193 -21.497 1.00 66.62 111 VAL A CA 1
ATOM 873 C C . VAL A 1 111 ? 11.733 10.601 -20.925 1.00 66.62 111 VAL A C 1
ATOM 875 O O . VAL A 1 111 ? 11.187 11.545 -21.494 1.00 66.62 111 VAL A O 1
ATOM 878 N N . LYS A 1 112 ? 12.411 10.748 -19.786 1.00 67.62 112 LYS A N 1
ATOM 879 C CA . LYS A 1 112 ? 12.693 12.050 -19.183 1.00 67.62 112 LYS A CA 1
ATOM 880 C C . LYS A 1 112 ? 14.059 12.509 -19.678 1.00 67.62 112 LYS A C 1
ATOM 882 O O . LYS A 1 112 ? 15.088 11.941 -19.313 1.00 67.62 112 LYS A O 1
ATOM 887 N N . ILE A 1 113 ? 14.059 13.555 -20.497 1.00 64.00 113 ILE A N 1
ATOM 888 C CA . ILE A 1 113 ? 15.276 14.272 -20.867 1.00 64.00 113 ILE A CA 1
ATOM 889 C C . ILE A 1 113 ? 15.459 15.385 -19.838 1.00 64.00 113 ILE A C 1
ATOM 891 O O . ILE A 1 113 ? 14.616 16.274 -19.717 1.00 64.00 113 ILE A O 1
ATOM 895 N N . LEU A 1 114 ? 16.529 15.299 -19.053 1.00 62.69 114 LEU A N 1
ATOM 896 C CA . LEU A 1 114 ? 16.938 16.372 -18.154 1.00 62.69 114 LEU A CA 1
ATOM 897 C C . LEU A 1 114 ? 17.889 17.274 -18.939 1.00 62.69 114 LEU A C 1
ATOM 899 O O . LEU A 1 114 ? 19.062 16.949 -19.104 1.00 62.69 114 LEU A O 1
ATOM 903 N N . LEU A 1 115 ? 17.351 18.369 -19.471 1.00 57.38 115 LEU A N 1
ATOM 904 C CA . LEU A 1 115 ? 18.137 19.434 -20.083 1.00 57.38 115 LEU A CA 1
ATOM 905 C C . LEU A 1 115 ? 18.605 20.358 -18.963 1.00 57.38 115 LEU A C 1
ATOM 907 O O . LEU A 1 115 ? 17.981 21.381 -18.700 1.00 57.38 115 LEU A O 1
ATOM 911 N N . ASP A 1 116 ? 19.648 19.945 -18.251 1.00 55.69 116 ASP A N 1
ATOM 912 C CA . ASP A 1 116 ? 20.311 20.842 -17.314 1.00 55.69 116 ASP A CA 1
ATOM 913 C C . ASP A 1 116 ? 21.441 21.554 -18.053 1.00 55.69 116 ASP A C 1
ATOM 915 O O . ASP A 1 116 ? 22.465 20.964 -18.410 1.00 55.69 116 ASP A O 1
ATOM 919 N N . GLY A 1 117 ? 21.189 22.817 -18.369 1.00 53.06 117 GLY A N 1
ATOM 920 C CA . GLY A 1 117 ? 22.213 23.731 -18.816 1.00 53.06 117 GLY A CA 1
ATOM 921 C C . GLY A 1 117 ? 22.851 24.363 -17.593 1.00 53.06 117 GLY A C 1
ATOM 922 O O . GLY A 1 117 ? 22.257 25.258 -17.003 1.00 53.06 117 GLY A O 1
ATOM 923 N N . VAL A 1 118 ? 24.048 23.922 -17.199 1.00 51.09 118 VAL A N 1
ATOM 924 C CA . VAL A 1 118 ? 24.800 24.661 -16.179 1.00 51.09 118 VAL A CA 1
ATOM 925 C C . VAL A 1 118 ? 25.342 25.925 -16.857 1.00 51.09 118 VAL A C 1
ATOM 927 O O . VAL A 1 118 ? 26.080 25.805 -17.840 1.00 51.09 118 VAL A O 1
ATOM 930 N N . PRO A 1 119 ? 24.996 27.134 -16.385 1.00 54.22 119 PRO A N 1
ATOM 931 C CA . PRO A 1 119 ? 25.479 28.382 -16.964 1.00 54.22 119 PRO A CA 1
ATOM 932 C C . PRO A 1 119 ? 26.967 28.583 -16.634 1.00 54.22 119 PRO A C 1
ATOM 934 O O . PRO A 1 119 ? 27.311 29.331 -15.722 1.00 54.22 119 PRO A O 1
ATOM 937 N N . LEU A 1 120 ? 27.863 27.891 -17.346 1.00 45.72 120 LEU A N 1
ATOM 938 C CA . LEU A 1 120 ? 29.311 28.023 -17.176 1.00 45.72 120 LEU A CA 1
ATOM 939 C C . LEU A 1 120 ? 29.931 28.823 -18.334 1.00 45.72 120 LEU A C 1
ATOM 941 O O . LEU A 1 120 ? 29.655 28.534 -19.500 1.00 45.72 120 LEU A O 1
ATOM 945 N N . PRO A 1 121 ? 30.801 29.811 -18.048 1.00 49.91 121 PRO A N 1
ATOM 946 C CA . PRO A 1 121 ? 31.514 30.544 -19.087 1.00 49.91 121 PRO A CA 1
ATOM 947 C C . PRO A 1 121 ? 32.345 29.623 -20.005 1.00 49.91 121 PRO A C 1
ATOM 949 O O . PRO A 1 121 ? 32.928 28.652 -19.519 1.00 49.91 121 PRO A O 1
ATOM 952 N N . PRO A 1 122 ? 32.473 29.941 -21.311 1.00 57.00 122 PRO A N 1
ATOM 953 C CA . PRO A 1 122 ? 31.878 31.088 -22.006 1.00 57.00 122 PRO A CA 1
ATOM 954 C C . PRO A 1 122 ? 30.462 30.821 -22.554 1.00 57.00 122 PRO A C 1
ATOM 956 O O . PRO A 1 122 ? 29.872 31.716 -23.153 1.00 57.00 122 PRO A O 1
ATOM 959 N N . LEU A 1 123 ? 29.917 29.610 -22.380 1.00 51.53 123 LEU A N 1
ATOM 960 C CA . LEU A 1 123 ? 28.665 29.170 -23.001 1.00 51.53 123 LEU A CA 1
ATOM 961 C C . LEU A 1 123 ? 27.575 28.968 -21.947 1.00 51.53 123 LEU A C 1
ATOM 963 O O . LEU A 1 123 ? 27.333 27.872 -21.445 1.00 51.53 123 LEU A O 1
ATOM 967 N N . PHE A 1 124 ? 26.884 30.062 -21.651 1.00 56.16 124 PHE A N 1
ATOM 968 C CA . PHE A 1 124 ? 25.688 30.059 -20.824 1.00 56.16 124 PHE A CA 1
ATOM 969 C C . PHE A 1 124 ? 24.533 29.410 -21.596 1.00 56.16 124 PHE A C 1
ATOM 971 O O . PHE A 1 124 ? 24.158 29.883 -22.667 1.00 56.16 124 PHE A O 1
ATOM 978 N N . SER A 1 125 ? 23.958 28.333 -21.064 1.00 52.19 125 SER A N 1
ATOM 979 C CA . SER A 1 125 ? 22.703 27.772 -21.571 1.00 52.19 125 SER A CA 1
ATOM 980 C C . SER A 1 125 ? 21.552 28.236 -20.678 1.00 52.19 125 SER A C 1
ATOM 982 O O . SER A 1 125 ? 21.681 28.282 -19.458 1.00 52.19 125 SER A O 1
ATOM 984 N N . SER A 1 126 ? 20.441 28.644 -21.293 1.00 51.84 126 SER A N 1
ATOM 985 C CA . SER A 1 126 ? 19.204 29.025 -20.606 1.00 51.84 126 SER A CA 1
ATOM 986 C C . SER A 1 126 ? 18.078 28.115 -21.099 1.00 51.84 126 SER A C 1
ATOM 988 O O . SER A 1 126 ? 17.952 27.871 -22.299 1.00 51.84 126 SER A O 1
ATOM 990 N N . ALA A 1 127 ? 17.275 27.601 -20.169 1.00 48.00 127 ALA A N 1
ATOM 991 C CA . ALA A 1 127 ? 16.003 26.944 -20.450 1.00 48.00 127 ALA A CA 1
ATOM 992 C C . ALA A 1 127 ? 14.877 27.848 -19.927 1.00 48.00 127 ALA A C 1
ATOM 994 O O . ALA A 1 127 ? 14.269 27.580 -18.895 1.00 48.00 127 ALA A O 1
ATOM 995 N N . GLY A 1 128 ? 14.666 28.982 -20.598 1.00 41.88 128 GLY A N 1
ATOM 996 C CA . GLY A 1 128 ? 13.529 29.866 -20.347 1.00 41.88 128 GLY A CA 1
ATOM 997 C C . GLY A 1 128 ? 12.352 29.509 -21.253 1.00 41.88 128 GLY A C 1
ATOM 998 O O . GLY A 1 128 ? 12.532 29.341 -22.459 1.00 41.88 128 GLY A O 1
ATOM 999 N N . ASN A 1 129 ? 11.147 29.414 -20.686 1.00 40.00 129 ASN A N 1
ATOM 1000 C CA . ASN A 1 129 ? 9.907 29.423 -21.459 1.00 40.00 129 ASN A CA 1
ATOM 1001 C C . ASN A 1 129 ? 9.860 30.711 -22.295 1.00 40.00 129 ASN A C 1
ATOM 1003 O O . ASN A 1 129 ? 9.846 31.806 -21.738 1.00 40.00 129 ASN A O 1
ATOM 1007 N N . ILE A 1 130 ? 9.826 30.586 -23.620 1.00 42.03 130 ILE A N 1
ATOM 1008 C CA . ILE A 1 130 ? 9.448 31.691 -24.501 1.00 42.03 130 ILE A CA 1
ATOM 1009 C C . ILE A 1 130 ? 7.928 31.886 -24.422 1.00 42.03 130 ILE A C 1
ATOM 1011 O O . ILE A 1 130 ? 7.190 31.402 -25.275 1.00 42.03 130 ILE A O 1
ATOM 1015 N N . GLU A 1 131 ? 7.444 32.602 -23.407 1.00 42.75 131 GLU A N 1
ATOM 1016 C CA . GLU A 1 131 ? 6.232 33.398 -23.616 1.00 42.75 131 GLU A CA 1
ATOM 1017 C C . GLU A 1 131 ? 6.634 34.578 -24.505 1.00 42.75 131 GLU A C 1
ATOM 1019 O O . GLU A 1 131 ? 7.265 35.539 -24.068 1.00 42.75 131 GLU A O 1
ATOM 1024 N N . GLN A 1 132 ? 6.346 34.447 -25.801 1.00 49.84 132 GLN A N 1
ATOM 1025 C CA . GLN A 1 132 ? 6.264 35.596 -26.691 1.00 49.84 132 GLN A CA 1
ATOM 1026 C C . GLN A 1 132 ? 4.945 36.307 -26.401 1.00 49.84 132 GLN A C 1
ATOM 1028 O O . GLN A 1 132 ? 3.938 36.018 -27.048 1.00 49.84 132 GLN A O 1
ATOM 1033 N N . ASP A 1 133 ? 4.964 37.231 -25.447 1.00 42.12 133 ASP A N 1
ATOM 1034 C CA . ASP A 1 133 ? 3.969 38.295 -25.417 1.00 42.12 133 ASP A CA 1
ATOM 1035 C C . ASP A 1 133 ? 4.474 39.495 -26.226 1.00 42.12 133 ASP A C 1
ATOM 1037 O O . ASP A 1 133 ? 5.653 39.854 -26.199 1.00 42.12 133 ASP A O 1
ATOM 1041 N N . LYS A 1 134 ? 3.545 40.001 -27.038 1.00 37.75 134 LYS A N 1
ATOM 1042 C CA . LYS A 1 134 ? 3.687 40.989 -28.113 1.00 37.75 134 LYS A CA 1
ATOM 1043 C C . LYS A 1 134 ? 4.133 42.370 -27.651 1.00 37.75 134 LYS A C 1
ATOM 1045 O O . LYS A 1 134 ? 3.694 42.801 -26.565 1.00 37.75 134 LYS A O 1
#

Radius of gyration: 25.41 Å; chains: 1; bounding box: 50×56×62 Å

Secondary structure (DSSP, 8-state):
---TTTT-EEEES--B----TT---B-EEEE-TTS-EEEEE-HHHHHHHHHHHT-EEEE----SS------EEEEEEES-HHHHTS-HHHHHHHHHHGGGG-BTTEEEEEEEE------BTTB-----------

Foldseek 3Di:
DQDQQLAKEKEAQAQDDDPDPPPDGFGIFIAGPVRDTPDTHHRVVSVVSCVVSVHHYDYPNYDPPPDPVAAAEDEQEAPPCPPPVDDNVVSVVCQVCQVVVDDPRYDSPHYDYDPDQDLDPPDGDDDDPPPPDD

Sequence (134 aa):
MTTAIEQSVAYYNGKVYTLNDSRQVAEDFIVTPQGTFSTVGTRNEVLRIARAYGIITYNLHGHRDNTLKLDIAAHSVYASKFLANEREGSFKALIDQTPKLATKHVRTSFVKILLDGVPLPPLFSSAGNIEQDK

InterPro domains:
  IPR011059 Metal-dependent hydrolase, composite domain superfamily [G3DSA:2.30.40.10] (7-79)

pLDDT: mean 72.46, std 16.83, range [37.75, 96.94]